Protein AF-A0A0G9GZD1-F1 (afdb_monomer_lite)

pLDDT: mean 88.04, std 14.33, range [38.5, 98.38]

Foldseek 3Di:
DDDDPVNQQVLQKDFDADDDDPDPVRVVVLQVLQVPQPQWPDWDQDPRHIMTGGPDQAGDPRSLVSVLVSCVVVVHQQCRNLRRHDPVCVCVQCPLLDPCNCRNCVPPPPDDRDDVPPNDD

Secondary structure (DSSP, 8-state):
----HHHHHHHTEEEEPPPPPSSHHHHHHHHHHHHHSTTEEEEEEETTEEEEEESSSSB-HHHHHHHHHHHHHHT--SGGGGGGB-GGGHHHHT-TTSTTHHHHHTTSTTPPPPPTTSS--

Organism: NCBI:txid1440763

Structure (mmCIF, N/CA/C/O backbone):
data_AF-A0A0G9GZD1-F1
#
_entry.id   AF-A0A0G9GZD1-F1
#
loop_
_atom_site.group_PDB
_atom_site.id
_atom_site.type_symbol
_atom_site.label_atom_id
_atom_site.label_alt_id
_atom_site.label_comp_id
_atom_site.label_asym_id
_atom_site.label_entity_id
_atom_site.label_seq_id
_atom_site.pdbx_PDB_ins_code
_atom_site.Cartn_x
_atom_site.Cartn_y
_atom_site.Cartn_z
_atom_site.occupancy
_atom_site.B_iso_or_equiv
_atom_site.auth_seq_id
_atom_site.auth_comp_id
_atom_site.auth_asym_id
_atom_site.auth_atom_id
_atom_site.pdbx_PDB_model_num
ATOM 1 N N . MET A 1 1 ? 27.444 -1.236 16.951 1.00 40.44 1 MET A N 1
ATOM 2 C CA . MET A 1 1 ? 26.424 -0.248 16.556 1.00 40.44 1 MET A CA 1
ATOM 3 C C . MET A 1 1 ? 25.088 -0.958 16.687 1.00 40.44 1 MET A C 1
ATOM 5 O O . MET A 1 1 ? 24.736 -1.732 15.811 1.00 40.44 1 MET A O 1
ATOM 9 N N . THR A 1 2 ? 24.442 -0.867 17.843 1.00 45.66 2 THR A N 1
ATOM 10 C CA . THR A 1 2 ? 23.118 -1.464 18.053 1.00 45.66 2 THR A CA 1
ATOM 11 C C . THR A 1 2 ? 22.121 -0.425 17.570 1.00 45.66 2 THR A C 1
ATOM 13 O O . THR A 1 2 ? 21.912 0.569 18.260 1.00 45.66 2 THR A O 1
ATOM 16 N N . SER A 1 3 ? 21.600 -0.582 16.354 1.00 52.91 3 SER A N 1
ATOM 17 C CA . SER A 1 3 ? 20.441 0.205 15.927 1.00 52.91 3 SER A CA 1
ATOM 18 C C . SER A 1 3 ? 19.298 -0.079 16.905 1.00 52.91 3 SER A C 1
ATOM 20 O O . SER A 1 3 ? 19.080 -1.242 17.262 1.00 52.91 3 SER A O 1
ATOM 22 N N . ASN A 1 4 ? 18.631 0.967 17.399 1.00 64.06 4 ASN A N 1
ATOM 23 C CA . ASN A 1 4 ? 17.485 0.813 18.291 1.00 64.06 4 ASN A CA 1
ATOM 24 C C . ASN A 1 4 ? 16.386 0.028 17.569 1.00 64.06 4 ASN A C 1
ATOM 26 O O . ASN A 1 4 ? 16.154 0.225 16.381 1.00 64.06 4 ASN A O 1
ATOM 30 N N . ILE A 1 5 ? 15.691 -0.849 18.294 1.00 61.16 5 ILE A N 1
ATOM 31 C CA . ILE A 1 5 ? 14.584 -1.650 17.745 1.00 61.16 5 ILE A CA 1
ATOM 32 C C . ILE A 1 5 ? 13.487 -0.735 17.168 1.00 61.16 5 ILE A C 1
ATOM 34 O O . ILE A 1 5 ? 12.931 -1.043 16.120 1.00 61.16 5 ILE A O 1
ATOM 38 N N . GLU A 1 6 ? 13.253 0.424 17.791 1.00 59.66 6 GLU A N 1
ATOM 39 C CA . GLU A 1 6 ? 12.313 1.444 17.303 1.00 59.66 6 GLU A CA 1
ATOM 40 C C . GLU A 1 6 ? 12.723 2.031 15.939 1.00 59.66 6 GLU A C 1
ATOM 42 O O . GLU A 1 6 ? 11.865 2.204 15.076 1.00 59.66 6 GLU A O 1
ATOM 47 N N . ASP A 1 7 ? 14.022 2.250 15.696 1.00 57.81 7 ASP A N 1
ATOM 48 C CA . ASP A 1 7 ? 14.520 2.770 14.411 1.00 57.81 7 ASP A CA 1
ATOM 49 C C . ASP A 1 7 ? 14.347 1.736 13.281 1.00 57.81 7 ASP A C 1
ATOM 51 O O . ASP A 1 7 ? 14.018 2.087 12.148 1.00 57.81 7 ASP A O 1
ATOM 55 N N . VAL A 1 8 ? 14.521 0.444 13.589 1.00 59.56 8 VAL A N 1
ATOM 56 C CA . VAL A 1 8 ? 14.335 -0.659 12.625 1.00 59.56 8 VAL A CA 1
ATOM 57 C C . VAL A 1 8 ? 12.853 -0.852 12.283 1.00 59.56 8 VAL A C 1
ATOM 59 O O . VAL A 1 8 ? 12.501 -1.134 11.137 1.00 59.56 8 VAL A O 1
ATOM 62 N N . GLU A 1 9 ? 11.960 -0.671 13.259 1.00 61.09 9 GLU A N 1
ATOM 63 C CA . GLU A 1 9 ? 10.517 -0.725 13.023 1.00 61.09 9 GLU A CA 1
ATOM 64 C C . GLU A 1 9 ? 9.985 0.464 12.203 1.00 61.09 9 GLU A C 1
ATOM 66 O O . GLU A 1 9 ? 8.953 0.335 11.535 1.00 61.09 9 GLU A O 1
ATOM 71 N N . GLU A 1 10 ? 10.638 1.629 12.243 1.00 68.62 10 GLU A N 1
ATOM 72 C CA . GLU A 1 10 ? 10.296 2.742 11.348 1.00 68.62 10 GLU A CA 1
ATOM 73 C C . GLU A 1 10 ? 10.728 2.472 9.899 1.00 68.62 10 GLU A C 1
ATOM 75 O O . GLU A 1 10 ? 10.018 2.852 8.962 1.00 68.62 10 GLU A O 1
ATOM 80 N N . GLU A 1 11 ? 11.854 1.784 9.697 1.00 78.50 11 GLU A N 1
ATOM 81 C CA . GLU A 1 11 ? 12.414 1.514 8.368 1.00 78.50 11 GLU A CA 1
ATOM 82 C C . GLU A 1 11 ? 11.528 0.568 7.540 1.00 78.50 11 GLU A C 1
ATOM 84 O O . GLU A 1 11 ? 11.307 0.794 6.345 1.00 78.50 11 GLU A O 1
ATOM 89 N N . HIS A 1 12 ? 10.929 -0.435 8.187 1.00 91.00 12 HIS A N 1
ATOM 90 C CA . HIS A 1 12 ? 10.025 -1.407 7.559 1.00 91.00 12 HIS A CA 1
ATOM 91 C C . HIS A 1 12 ? 8.551 -1.002 7.649 1.00 91.00 12 HIS A C 1
ATOM 93 O O . HIS A 1 12 ? 7.667 -1.856 7.667 1.00 91.00 12 HIS A O 1
ATOM 99 N N . ALA A 1 13 ? 8.262 0.296 7.722 1.00 94.06 13 ALA A N 1
ATOM 100 C CA . ALA A 1 13 ? 6.896 0.783 7.774 1.00 94.06 13 ALA A CA 1
ATOM 101 C C . ALA A 1 13 ? 6.625 1.886 6.752 1.00 94.06 13 ALA A C 1
ATOM 103 O O . ALA A 1 13 ? 7.500 2.659 6.331 1.00 94.06 13 ALA A O 1
ATOM 104 N N . PHE A 1 14 ? 5.360 1.976 6.360 1.00 94.94 14 PHE A N 1
ATOM 105 C CA . PHE A 1 14 ? 4.842 3.120 5.628 1.00 94.94 14 PHE A CA 1
ATOM 106 C C . PHE A 1 14 ? 3.534 3.607 6.223 1.00 94.94 14 PHE A C 1
ATOM 108 O O . PHE A 1 14 ? 2.854 2.909 6.975 1.00 94.94 14 PHE A O 1
ATOM 115 N N . TYR A 1 15 ? 3.217 4.848 5.874 1.00 95.12 15 TYR A N 1
ATOM 116 C CA . TYR A 1 15 ? 2.048 5.548 6.362 1.00 95.12 15 TYR A CA 1
ATOM 117 C C . TYR A 1 15 ? 1.212 6.018 5.186 1.00 95.12 15 TYR A C 1
ATOM 119 O O . TYR A 1 15 ? 1.747 6.531 4.201 1.00 95.12 15 TYR A O 1
ATOM 127 N N . PHE A 1 16 ? -0.102 5.913 5.322 1.00 95.62 16 PHE A N 1
ATOM 128 C CA . PHE A 1 16 ? -1.031 6.553 4.406 1.00 95.62 16 PHE A CA 1
ATOM 129 C C . PHE A 1 16 ? -2.190 7.175 5.170 1.00 95.62 16 PHE A C 1
ATOM 131 O O . PHE A 1 16 ? -2.609 6.709 6.230 1.00 95.62 16 PHE A O 1
ATOM 138 N N . LYS A 1 17 ? -2.718 8.267 4.623 1.00 95.50 17 LYS A N 1
ATOM 139 C CA . LYS A 1 17 ? -3.923 8.885 5.159 1.00 95.50 17 LYS A CA 1
ATOM 140 C C . LYS A 1 17 ? -5.111 7.994 4.825 1.00 95.50 17 LYS A C 1
ATOM 142 O O . LYS A 1 17 ? -5.352 7.749 3.647 1.00 95.50 17 LYS A O 1
ATOM 147 N N . GLU A 1 18 ? -5.842 7.563 5.844 1.00 92.44 18 GLU A N 1
ATOM 148 C CA . GLU A 1 18 ? -7.071 6.792 5.678 1.00 92.44 18 GLU A CA 1
ATOM 149 C C . GLU A 1 18 ? -8.082 7.544 4.801 1.00 92.44 18 GLU A C 1
ATOM 151 O O . GLU A 1 18 ? -8.253 8.766 4.918 1.00 92.44 18 GLU A O 1
ATOM 156 N N . LYS A 1 19 ? -8.733 6.815 3.894 1.00 92.25 19 LYS A N 1
ATOM 157 C CA . LYS A 1 19 ? -9.842 7.333 3.095 1.00 92.25 19 LYS A CA 1
ATOM 158 C C . LYS A 1 19 ? -11.180 7.045 3.757 1.00 92.25 19 LYS A C 1
ATOM 160 O O . LYS A 1 19 ? -11.320 6.144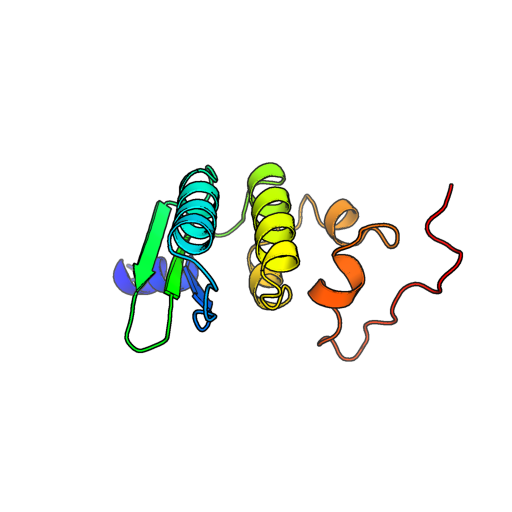 4.568 1.00 92.25 19 LYS A O 1
ATOM 165 N N . MET A 1 20 ? -12.185 7.817 3.357 1.00 92.06 20 MET A N 1
ATOM 166 C CA . MET A 1 20 ? -13.564 7.541 3.733 1.00 92.06 20 MET A CA 1
ATOM 167 C C . MET A 1 20 ? -14.055 6.281 3.014 1.00 92.06 20 MET A C 1
ATOM 169 O O . MET A 1 20 ? -14.037 6.233 1.784 1.00 92.06 20 MET A O 1
ATOM 173 N N . TYR A 1 21 ? -14.532 5.311 3.787 1.00 94.19 21 TYR A N 1
ATOM 174 C CA . TYR A 1 21 ? -15.285 4.165 3.289 1.00 94.19 21 TYR A CA 1
ATOM 175 C C . TYR A 1 21 ? -16.775 4.502 3.267 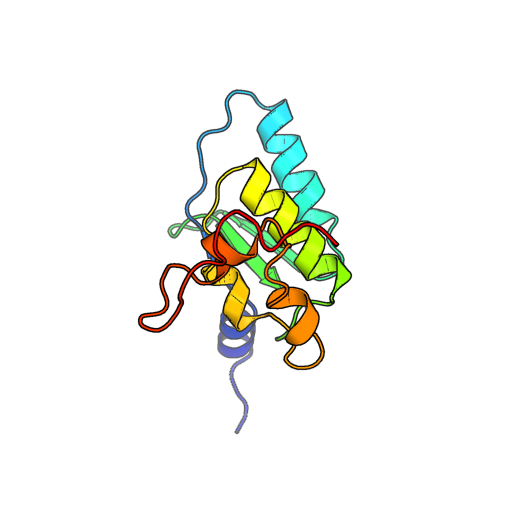1.00 94.19 21 TYR A C 1
ATOM 177 O O . TYR A 1 21 ? -17.287 5.197 4.147 1.00 94.19 21 TYR A O 1
ATOM 185 N N . PHE A 1 22 ? -17.490 4.015 2.255 1.00 92.81 22 PHE A N 1
ATOM 186 C CA . PHE A 1 22 ? -18.922 4.307 2.093 1.00 92.81 22 PHE A CA 1
ATOM 187 C C . PHE A 1 22 ? -19.827 3.305 2.823 1.00 92.81 22 PHE A C 1
ATOM 189 O O . PHE A 1 22 ? -21.041 3.494 2.884 1.00 92.81 22 PHE A O 1
ATOM 196 N N . SER A 1 23 ? -19.252 2.234 3.378 1.00 97.12 23 SER A N 1
ATOM 197 C CA . SER A 1 23 ? -19.944 1.280 4.242 1.00 97.12 23 SER A CA 1
ATOM 198 C C . SER A 1 23 ? -18.954 0.567 5.163 1.00 97.12 23 SER A C 1
ATOM 200 O O . SER A 1 23 ? -17.788 0.406 4.811 1.00 97.12 23 SER A O 1
ATOM 202 N N . TYR A 1 24 ? -19.443 0.064 6.297 1.00 96.81 24 TYR A N 1
ATOM 203 C CA . TYR A 1 24 ? -18.646 -0.764 7.208 1.00 96.81 24 TYR A CA 1
ATOM 204 C C . TYR A 1 24 ? -18.080 -2.020 6.527 1.00 96.81 24 TYR A C 1
ATOM 206 O O . TYR A 1 24 ? -16.970 -2.444 6.821 1.00 96.81 24 TYR A O 1
ATOM 214 N N . LEU A 1 25 ? -18.833 -2.621 5.600 1.00 97.56 25 LEU A N 1
ATOM 215 C CA . LEU A 1 25 ? -18.390 -3.828 4.903 1.00 97.56 25 LEU A CA 1
ATOM 216 C C . LEU A 1 25 ? -17.208 -3.544 3.962 1.00 97.56 25 LEU A C 1
ATOM 218 O O . LEU A 1 25 ? -16.307 -4.368 3.846 1.00 97.56 25 LEU A O 1
ATOM 222 N N . ASP A 1 26 ? -17.204 -2.377 3.319 1.00 97.00 26 ASP A N 1
ATOM 223 C CA . ASP A 1 26 ? -16.107 -1.918 2.459 1.00 97.00 26 ASP A CA 1
ATOM 224 C C . ASP A 1 26 ? -14.824 -1.686 3.272 1.00 97.00 26 ASP A C 1
ATOM 226 O O . ASP A 1 26 ? -13.768 -2.222 2.941 1.00 97.00 26 ASP A O 1
ATOM 230 N N . GLU A 1 27 ? -14.943 -0.989 4.405 1.00 96.44 27 GLU A N 1
ATOM 231 C CA . GLU A 1 27 ? -13.854 -0.813 5.373 1.00 96.44 27 GLU A CA 1
ATOM 232 C C . GLU A 1 27 ? -13.324 -2.160 5.887 1.00 96.44 27 GLU A C 1
ATOM 234 O O . GLU A 1 27 ? -12.121 -2.417 5.868 1.00 96.44 27 GLU A O 1
ATOM 239 N N . HIS A 1 28 ? -14.224 -3.059 6.294 1.00 97.12 28 HIS A N 1
ATOM 240 C CA . HIS A 1 28 ? -13.854 -4.383 6.782 1.00 97.12 28 HIS A CA 1
ATOM 241 C C . HIS A 1 28 ? -13.077 -5.183 5.730 1.00 97.12 28 HIS A C 1
ATOM 243 O O . HIS A 1 28 ? -12.058 -5.789 6.052 1.00 97.12 28 HIS A O 1
ATOM 249 N N . HIS A 1 29 ? -13.515 -5.167 4.468 1.00 97.69 29 HIS A N 1
ATOM 250 C CA . HIS A 1 29 ? -12.808 -5.859 3.392 1.00 97.69 29 HIS A CA 1
ATOM 251 C C . HIS A 1 29 ? -11.453 -5.236 3.063 1.00 97.69 29 HIS A C 1
ATOM 253 O O . HIS A 1 29 ? -10.535 -5.976 2.709 1.00 97.69 29 HIS A O 1
ATOM 259 N N . PHE A 1 30 ? -11.307 -3.914 3.178 1.00 97.50 30 PHE A N 1
ATOM 260 C CA . PHE A 1 30 ? -10.007 -3.265 3.038 1.00 97.50 30 PHE A CA 1
ATOM 261 C C . PHE A 1 30 ? -9.008 -3.813 4.061 1.00 97.50 30 PHE A C 1
ATOM 263 O O . PHE A 1 30 ? -7.950 -4.312 3.676 1.00 97.50 30 PHE A O 1
ATOM 270 N N . TYR A 1 31 ? -9.362 -3.763 5.347 1.00 97.00 31 TYR A N 1
ATOM 271 C CA . TYR A 1 31 ? -8.465 -4.197 6.417 1.00 97.00 31 TYR A CA 1
ATOM 272 C C . TYR A 1 31 ? -8.234 -5.709 6.400 1.00 97.00 31 TYR A C 1
ATOM 274 O O . TYR A 1 31 ? -7.092 -6.140 6.509 1.00 97.00 31 TYR A O 1
ATOM 282 N N . ALA A 1 32 ? -9.273 -6.513 6.156 1.00 97.88 32 ALA A N 1
ATOM 283 C CA . ALA A 1 32 ? -9.132 -7.964 6.064 1.00 97.88 32 ALA A CA 1
ATOM 284 C C . ALA A 1 32 ? -8.191 -8.390 4.926 1.00 97.88 32 ALA A C 1
ATOM 286 O O . ALA A 1 32 ? -7.386 -9.301 5.105 1.00 97.88 32 ALA A O 1
ATOM 287 N N . TRP A 1 33 ? -8.259 -7.730 3.762 1.00 98.12 33 TRP A N 1
ATOM 288 C CA . TRP A 1 33 ? -7.316 -8.002 2.679 1.00 98.12 33 TRP A CA 1
ATOM 289 C C . TRP A 1 33 ? -5.908 -7.536 3.063 1.00 98.12 33 TRP A C 1
ATOM 291 O O . TRP A 1 33 ? -4.975 -8.328 2.967 1.00 98.12 33 TRP A O 1
ATOM 301 N N . LEU A 1 34 ? -5.753 -6.311 3.576 1.00 98.19 34 LEU A N 1
ATOM 302 C CA . LEU A 1 34 ? -4.455 -5.775 3.997 1.00 98.19 34 LEU A CA 1
ATOM 303 C C . LEU A 1 34 ? -3.738 -6.694 4.998 1.00 98.19 34 LEU A C 1
ATOM 305 O O . LEU A 1 34 ? -2.556 -6.977 4.833 1.00 98.19 34 LEU A O 1
ATOM 309 N N . GLU A 1 35 ? -4.456 -7.178 6.009 1.00 97.25 35 GLU A N 1
ATOM 310 C CA . GLU A 1 35 ? -3.922 -8.045 7.065 1.00 97.25 35 GLU A CA 1
ATOM 311 C C . GLU A 1 35 ? -3.696 -9.494 6.613 1.00 97.25 35 GLU A C 1
ATOM 313 O O . GLU A 1 35 ? -2.952 -10.225 7.264 1.00 97.25 35 GLU A O 1
ATOM 318 N N . SER A 1 36 ? -4.304 -9.923 5.502 1.00 97.88 36 SER A N 1
ATOM 319 C CA . SER A 1 36 ? -4.079 -11.259 4.932 1.00 97.88 36 SER A CA 1
ATOM 320 C C . SER A 1 36 ? -2.801 -11.379 4.098 1.00 97.88 36 SER A C 1
ATOM 322 O O . SER A 1 36 ? -2.419 -12.489 3.735 1.00 97.88 36 SER A O 1
ATOM 324 N N . ILE A 1 37 ? -2.152 -10.259 3.764 1.00 98.38 37 ILE A N 1
ATOM 325 C CA . ILE A 1 37 ? -0.937 -10.250 2.946 1.00 98.38 37 ILE A CA 1
ATOM 326 C C . ILE A 1 37 ? 0.239 -10.734 3.801 1.00 98.38 37 ILE A C 1
ATOM 328 O O . ILE A 1 37 ? 0.558 -10.116 4.811 1.00 98.38 37 ILE A O 1
ATOM 332 N N . ASP A 1 38 ? 0.933 -11.792 3.370 1.00 96.00 38 ASP A N 1
ATOM 333 C CA . ASP A 1 38 ? 1.998 -12.454 4.150 1.00 96.00 38 ASP A CA 1
ATOM 334 C C . ASP A 1 38 ? 3.123 -11.512 4.619 1.00 96.00 38 ASP A C 1
ATOM 336 O O . ASP A 1 38 ? 3.718 -11.706 5.690 1.00 96.00 38 ASP A O 1
ATOM 340 N N . ASP A 1 39 ? 3.427 -10.487 3.822 1.00 97.50 39 ASP A N 1
ATOM 341 C CA . ASP A 1 39 ? 4.455 -9.490 4.125 1.00 97.50 39 ASP A CA 1
ATOM 342 C C . ASP A 1 39 ? 3.990 -8.415 5.117 1.00 97.50 39 ASP A C 1
ATOM 344 O O . ASP A 1 39 ? 4.826 -7.691 5.659 1.00 97.50 39 ASP A O 1
ATOM 348 N N . VAL A 1 40 ? 2.688 -8.305 5.382 1.00 97.62 40 VAL A N 1
ATOM 349 C CA . VAL A 1 40 ? 2.123 -7.367 6.354 1.00 97.62 40 VAL A CA 1
ATOM 350 C C . VAL A 1 40 ? 2.118 -8.023 7.732 1.00 97.62 40 VAL A C 1
ATOM 352 O O . VAL A 1 40 ? 1.554 -9.091 7.949 1.00 97.62 40 VAL A O 1
ATOM 355 N N . VAL A 1 41 ? 2.768 -7.372 8.693 1.00 96.62 41 VAL A N 1
ATOM 356 C CA . VAL A 1 41 ? 2.779 -7.809 10.097 1.00 96.62 41 VAL A CA 1
ATOM 357 C C . VAL A 1 41 ? 1.587 -7.228 10.843 1.00 96.62 41 VAL A C 1
ATOM 359 O O . VAL A 1 41 ? 0.988 -7.905 11.677 1.00 96.62 41 VAL A O 1
ATOM 362 N N . LYS A 1 42 ? 1.278 -5.955 10.583 1.00 94.75 42 LYS A N 1
ATOM 363 C CA . LYS A 1 42 ? 0.228 -5.217 11.284 1.00 94.75 42 LYS A CA 1
ATOM 364 C C . LYS A 1 42 ? -0.179 -3.972 10.502 1.00 94.75 42 LYS A C 1
ATOM 366 O O . LYS A 1 42 ? 0.678 -3.309 9.915 1.00 94.75 42 LYS A O 1
ATOM 371 N N . ALA A 1 43 ? -1.460 -3.625 10.575 1.00 96.12 43 ALA A N 1
ATOM 372 C CA . ALA A 1 43 ? -1.986 -2.318 10.208 1.00 96.12 43 ALA A CA 1
ATOM 373 C C . ALA A 1 43 ? -2.602 -1.657 11.450 1.00 96.12 43 ALA A C 1
ATOM 375 O O . ALA A 1 43 ? -3.353 -2.292 12.187 1.00 96.12 43 ALA A O 1
ATOM 376 N N . GLU A 1 44 ? -2.268 -0.398 11.726 1.00 94.75 44 GLU A N 1
ATOM 377 C CA . GLU A 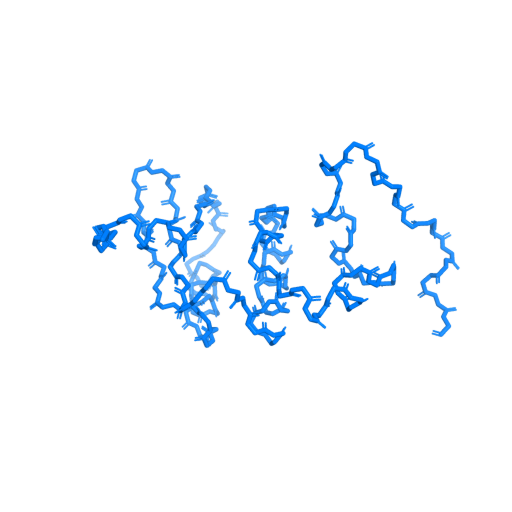1 44 ? -2.807 0.307 12.892 1.00 94.75 44 GLU A CA 1
ATOM 378 C C . GLU A 1 44 ? -3.036 1.797 12.652 1.00 94.75 44 GLU A C 1
ATOM 380 O O . GLU A 1 44 ? -2.261 2.474 11.975 1.00 94.75 44 GLU A O 1
ATOM 385 N N . GLY A 1 45 ? -4.113 2.318 13.243 1.00 94.12 45 GLY A N 1
ATOM 386 C CA . GLY A 1 45 ? -4.412 3.743 13.243 1.00 94.12 45 GLY A CA 1
ATOM 387 C C . GLY A 1 45 ? -3.446 4.523 14.133 1.00 94.12 45 GLY A C 1
ATOM 388 O O . GLY A 1 45 ? -3.195 4.167 15.281 1.00 94.12 45 GLY A O 1
ATOM 389 N N . THR A 1 46 ? -2.928 5.627 13.609 1.00 93.56 46 THR A N 1
ATOM 390 C CA . THR A 1 46 ? -2.019 6.548 14.298 1.00 93.56 46 THR A CA 1
ATOM 391 C C . THR A 1 46 ? -2.473 7.994 14.079 1.00 93.56 46 THR A C 1
ATOM 393 O O . THR A 1 46 ? -3.229 8.272 13.143 1.00 93.56 46 THR A O 1
ATOM 396 N N . PRO A 1 47 ? -1.952 8.971 14.843 1.00 91.62 47 PRO A N 1
ATOM 397 C CA . PRO A 1 47 ? -2.199 10.387 14.560 1.00 91.62 47 PRO A CA 1
ATOM 398 C C . PRO A 1 47 ? -1.765 10.843 13.151 1.00 91.62 47 PRO A C 1
ATOM 400 O O . PRO A 1 47 ? -2.200 11.897 12.693 1.00 91.62 47 PRO A O 1
ATOM 403 N N . ARG A 1 48 ? -0.906 10.075 12.459 1.00 88.06 48 ARG A N 1
ATOM 404 C CA . ARG A 1 48 ? -0.420 10.356 11.095 1.00 88.06 48 ARG A CA 1
ATOM 405 C C . ARG A 1 48 ? -1.235 9.652 9.997 1.00 88.06 48 ARG A C 1
ATOM 407 O O . ARG A 1 48 ? -0.913 9.809 8.822 1.00 88.06 48 ARG A O 1
ATOM 414 N N . GLY A 1 49 ? -2.277 8.901 10.357 1.00 93.50 49 GLY A N 1
ATOM 415 C CA . GLY A 1 49 ? -3.016 8.006 9.461 1.00 93.50 49 GLY A CA 1
ATOM 416 C C . GLY A 1 49 ? -2.764 6.540 9.808 1.00 93.50 49 GLY A C 1
ATOM 417 O O . GLY A 1 49 ? -2.456 6.222 10.954 1.00 93.50 49 GLY A O 1
ATOM 418 N N . ILE A 1 50 ? -2.868 5.645 8.833 1.00 96.06 50 ILE A N 1
ATOM 419 C CA . ILE A 1 50 ? -2.627 4.214 9.036 1.00 96.06 50 ILE A CA 1
ATOM 420 C C . ILE A 1 50 ? -1.140 3.923 8.875 1.00 96.06 50 ILE A C 1
ATOM 422 O O . ILE A 1 50 ? -0.549 4.297 7.862 1.00 96.06 50 ILE A O 1
ATOM 426 N N . ARG A 1 51 ? -0.548 3.257 9.868 1.00 96.12 51 ARG A N 1
ATOM 427 C CA . ARG A 1 51 ? 0.788 2.662 9.797 1.00 96.12 51 ARG A CA 1
ATOM 428 C C . ARG A 1 51 ? 0.650 1.206 9.379 1.00 96.12 51 ARG A C 1
ATOM 430 O O . ARG A 1 51 ? -0.094 0.462 10.012 1.00 96.12 51 ARG A O 1
ATOM 437 N N . VAL A 1 52 ? 1.398 0.805 8.360 1.00 97.19 52 VAL A N 1
ATOM 438 C CA . VAL A 1 52 ? 1.553 -0.600 7.974 1.00 97.19 52 VAL A CA 1
ATOM 439 C C . VAL A 1 52 ? 2.987 -1.008 8.237 1.00 97.19 52 VAL A C 1
ATOM 441 O O . VAL A 1 52 ? 3.910 -0.408 7.685 1.00 97.19 52 VAL A O 1
ATOM 444 N N . THR A 1 53 ? 3.155 -2.018 9.083 1.00 96.06 53 THR A N 1
ATOM 445 C CA . THR A 1 53 ? 4.451 -2.620 9.394 1.00 96.06 53 THR A CA 1
ATOM 446 C C . THR A 1 53 ? 4.647 -3.847 8.519 1.00 96.06 53 THR A C 1
ATOM 448 O O . THR A 1 53 ? 3.795 -4.738 8.486 1.00 96.06 53 THR A O 1
ATOM 451 N N . LEU A 1 54 ? 5.777 -3.895 7.823 1.00 96.81 54 LEU A N 1
ATOM 452 C CA . LEU A 1 54 ? 6.175 -4.985 6.948 1.00 96.81 54 LEU A CA 1
ATOM 453 C C . LEU A 1 54 ? 7.118 -5.951 7.663 1.00 96.81 54 LEU A C 1
ATOM 455 O O . LEU A 1 54 ? 7.851 -5.587 8.583 1.00 96.81 54 LEU A O 1
ATOM 459 N N . ARG A 1 55 ? 7.112 -7.203 7.210 1.00 94.69 55 ARG A N 1
ATOM 460 C CA . ARG A 1 55 ? 7.937 -8.284 7.761 1.00 94.69 55 ARG A CA 1
ATOM 461 C C . ARG A 1 55 ? 9.430 -8.068 7.517 1.00 94.69 55 ARG A C 1
ATOM 463 O O . ARG A 1 55 ? 10.250 -8.533 8.304 1.00 94.69 55 ARG A O 1
ATOM 470 N N . GLY A 1 56 ? 9.785 -7.374 6.441 1.00 93.25 56 GLY A N 1
ATOM 471 C CA . GLY A 1 56 ? 11.163 -7.060 6.093 1.00 93.25 56 GLY A CA 1
ATOM 472 C C . GLY A 1 56 ? 11.269 -5.822 5.213 1.00 93.25 56 GLY A C 1
ATOM 473 O O . GLY A 1 56 ? 10.266 -5.203 4.861 1.00 93.25 56 GLY A O 1
ATOM 474 N N . ALA A 1 57 ? 12.505 -5.485 4.847 1.00 92.31 57 ALA A N 1
ATOM 475 C CA . ALA A 1 57 ? 12.815 -4.313 4.030 1.00 92.31 57 ALA A CA 1
ATOM 476 C C . ALA A 1 57 ? 12.202 -4.369 2.623 1.00 92.31 57 ALA A C 1
ATOM 478 O O . ALA A 1 57 ? 11.873 -3.331 2.052 1.00 92.31 57 ALA A O 1
ATOM 479 N N . TYR A 1 58 ? 12.046 -5.575 2.073 1.00 95.62 58 TYR A N 1
ATOM 480 C CA . TYR A 1 58 ? 11.457 -5.792 0.760 1.00 95.62 58 TYR A CA 1
ATOM 481 C C . TYR A 1 58 ? 10.231 -6.688 0.863 1.00 95.62 58 TYR A C 1
ATOM 483 O O . TYR A 1 58 ? 10.230 -7.669 1.607 1.00 95.62 58 TYR A O 1
ATOM 491 N N . LEU A 1 59 ? 9.217 -6.351 0.077 1.00 96.25 59 LEU A N 1
ATOM 492 C CA . LEU A 1 59 ? 8.049 -7.183 -0.153 1.00 96.25 59 LEU A CA 1
ATOM 493 C C . LEU A 1 59 ? 8.443 -8.380 -1.021 1.00 96.25 59 LEU A C 1
ATOM 495 O O . LEU A 1 59 ? 9.236 -8.249 -1.960 1.00 96.25 59 LEU A O 1
ATOM 499 N N . SER A 1 60 ? 7.846 -9.536 -0.750 1.00 96.00 60 SER A N 1
ATOM 500 C CA . SER A 1 60 ? 7.805 -10.618 -1.724 1.00 96.00 60 SER A CA 1
ATOM 501 C C . SER A 1 60 ? 7.056 -10.156 -2.979 1.00 96.00 60 SER A C 1
ATOM 503 O O . SER A 1 60 ? 6.209 -9.260 -2.926 1.00 96.00 60 SER A O 1
ATOM 505 N N . ARG A 1 61 ? 7.307 -10.798 -4.126 1.00 95.75 61 ARG A N 1
ATOM 506 C CA . ARG A 1 61 ? 6.577 -10.481 -5.365 1.00 95.75 61 ARG A CA 1
ATOM 507 C C . ARG A 1 61 ? 5.056 -10.596 -5.190 1.00 95.75 61 ARG A C 1
ATOM 509 O O . ARG A 1 61 ? 4.322 -9.755 -5.700 1.00 95.75 61 ARG A O 1
ATOM 516 N N . GLY A 1 62 ? 4.594 -11.615 -4.461 1.00 96.75 62 GLY A N 1
ATOM 517 C CA . GLY A 1 62 ? 3.173 -11.824 -4.172 1.00 96.75 62 GLY A CA 1
ATOM 518 C C . GLY A 1 62 ? 2.589 -10.697 -3.322 1.00 96.75 62 GLY A C 1
ATOM 519 O O . GLY A 1 62 ? 1.636 -10.048 -3.745 1.00 96.75 62 GLY A O 1
ATOM 520 N N . GLY A 1 63 ? 3.217 -10.390 -2.184 1.00 97.31 63 GLY A N 1
ATOM 521 C CA . GLY A 1 63 ? 2.740 -9.322 -1.304 1.00 97.31 63 GLY A CA 1
ATOM 522 C C . GLY A 1 63 ? 2.813 -7.935 -1.942 1.00 97.31 63 GLY A C 1
ATOM 523 O O . GLY A 1 63 ? 1.917 -7.116 -1.743 1.00 97.31 63 GLY A O 1
ATOM 524 N N . ALA A 1 64 ? 3.820 -7.679 -2.781 1.00 97.31 64 ALA A N 1
ATOM 525 C CA . ALA A 1 64 ? 3.884 -6.456 -3.569 1.00 97.31 64 ALA A CA 1
ATOM 526 C C . ALA A 1 64 ? 2.728 -6.355 -4.569 1.00 97.31 64 ALA A C 1
ATOM 528 O O . ALA A 1 64 ? 2.099 -5.303 -4.660 1.00 97.31 64 ALA A O 1
ATOM 529 N N . HIS A 1 65 ? 2.418 -7.434 -5.291 1.00 97.06 65 HIS A N 1
ATOM 530 C CA . HIS A 1 65 ? 1.289 -7.459 -6.217 1.00 97.06 65 HIS A CA 1
ATOM 531 C C . HIS A 1 65 ? -0.046 -7.214 -5.498 1.00 97.06 65 HIS A C 1
ATOM 533 O O . HIS A 1 65 ? -0.824 -6.366 -5.938 1.00 97.06 65 HIS A O 1
ATOM 539 N N . ASP A 1 66 ? -0.279 -7.874 -4.361 1.00 98.25 66 ASP A N 1
ATOM 540 C CA . ASP A 1 66 ? -1.512 -7.701 -3.587 1.00 98.25 66 ASP A CA 1
ATOM 541 C C . ASP A 1 66 ? -1.639 -6.288 -3.007 1.00 98.25 66 ASP A C 1
ATOM 543 O O . ASP A 1 66 ? -2.713 -5.687 -3.087 1.00 98.25 66 ASP A O 1
ATOM 547 N N . LEU A 1 67 ? -0.547 -5.699 -2.505 1.00 98.06 67 LEU A N 1
ATOM 548 C CA . LEU A 1 67 ? -0.547 -4.303 -2.058 1.00 98.06 67 LEU A CA 1
ATOM 549 C C . LEU A 1 67 ? -0.814 -3.337 -3.217 1.00 98.06 67 LEU A C 1
ATOM 551 O O . LEU A 1 67 ? -1.618 -2.419 -3.063 1.00 98.06 67 LEU A O 1
ATOM 555 N N . LEU A 1 68 ? -0.205 -3.543 -4.389 1.00 97.81 68 LEU A N 1
ATOM 556 C CA . LEU A 1 68 ? -0.471 -2.720 -5.574 1.00 97.81 68 LEU A CA 1
ATOM 557 C C . LEU A 1 68 ? -1.943 -2.816 -5.998 1.00 97.81 68 LEU A C 1
ATOM 559 O O . LEU A 1 68 ? -2.560 -1.794 -6.305 1.00 97.81 68 LEU A O 1
ATOM 563 N N . ALA A 1 69 ? -2.522 -4.018 -6.006 1.00 98.12 69 ALA A N 1
ATOM 564 C CA . ALA A 1 69 ? -3.926 -4.249 -6.341 1.00 98.12 69 ALA A CA 1
ATOM 565 C C . ALA A 1 69 ? -4.874 -3.586 -5.332 1.00 98.12 69 ALA A C 1
ATOM 567 O O . ALA A 1 69 ? -5.780 -2.846 -5.728 1.00 98.12 69 ALA A O 1
ATOM 568 N N . LEU A 1 70 ? -4.633 -3.789 -4.034 1.00 98.12 70 LEU A N 1
ATOM 569 C CA . LEU A 1 70 ? -5.412 -3.190 -2.956 1.00 98.12 70 LEU A CA 1
ATOM 570 C C . LEU A 1 70 ? -5.352 -1.659 -3.023 1.00 98.12 70 LEU A C 1
ATOM 572 O O . LEU A 1 70 ? -6.386 -0.989 -3.046 1.00 98.12 70 LEU A O 1
ATOM 576 N N . PHE A 1 71 ? -4.152 -1.087 -3.122 1.00 97.56 71 PHE A N 1
ATOM 577 C CA . PHE A 1 71 ? -3.980 0.364 -3.152 1.00 97.56 71 PHE A CA 1
ATOM 578 C C . PHE A 1 71 ? -4.609 0.972 -4.402 1.00 97.56 71 PHE A C 1
ATOM 580 O O . PHE A 1 71 ? -5.256 2.012 -4.307 1.00 97.56 71 PHE A O 1
ATOM 587 N N . THR A 1 72 ? -4.523 0.297 -5.547 1.00 97.06 72 THR A N 1
ATOM 588 C CA . THR A 1 72 ? -5.199 0.734 -6.775 1.00 97.06 72 THR A CA 1
ATOM 589 C C . THR A 1 72 ? -6.716 0.723 -6.608 1.00 97.06 72 THR A C 1
ATOM 591 O O . THR A 1 72 ? -7.371 1.716 -6.922 1.00 97.06 72 THR A O 1
ATOM 594 N N . ARG A 1 73 ? -7.288 -0.356 -6.052 1.00 96.50 73 ARG A N 1
ATOM 595 C CA . ARG A 1 73 ? -8.740 -0.501 -5.852 1.00 96.50 73 ARG A CA 1
ATOM 596 C C . ARG A 1 73 ? -9.328 0.615 -4.989 1.00 96.50 73 ARG A C 1
ATOM 598 O O . ARG A 1 73 ? -10.381 1.148 -5.325 1.00 96.50 73 ARG A O 1
ATOM 605 N N . TYR A 1 74 ? -8.651 0.971 -3.900 1.00 96.12 74 TYR A N 1
ATOM 606 C CA . TYR A 1 74 ? -9.101 2.023 -2.980 1.00 96.12 74 TYR A CA 1
ATOM 607 C C . TYR A 1 74 ? -8.513 3.411 -3.332 1.00 96.12 74 TYR A C 1
ATOM 609 O O . TYR A 1 74 ? -8.793 4.426 -2.684 1.00 96.12 74 TYR A O 1
ATOM 617 N N . GLY A 1 75 ? -7.729 3.498 -4.410 1.00 94.81 75 GLY A N 1
ATOM 618 C CA . GLY A 1 75 ? -7.150 4.726 -4.956 1.00 94.81 75 GLY A CA 1
ATOM 619 C C . GLY A 1 75 ? -6.097 5.387 -4.062 1.00 94.81 75 GLY A C 1
ATOM 620 O O . GLY A 1 75 ? -6.024 6.619 -4.014 1.00 94.81 75 GLY A O 1
ATOM 621 N N . TYR A 1 76 ? -5.348 4.612 -3.287 1.00 96.06 76 TYR A N 1
ATOM 622 C CA . TYR A 1 76 ? -4.203 5.100 -2.526 1.00 96.06 76 TYR A CA 1
ATOM 623 C C . TYR A 1 76 ? -2.971 5.279 -3.438 1.00 96.06 76 TYR A C 1
ATOM 625 O O . TYR A 1 76 ? -2.829 4.550 -4.419 1.00 96.06 76 TYR A O 1
ATOM 633 N N . PRO A 1 77 ? -2.064 6.231 -3.144 1.00 93.69 77 PRO A N 1
ATOM 634 C CA . PRO A 1 77 ? -0.870 6.447 -3.964 1.00 93.69 77 PRO A CA 1
ATOM 635 C C . PRO A 1 77 ? 0.060 5.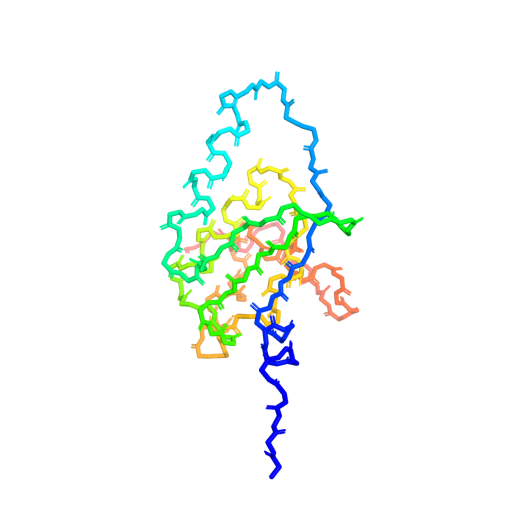226 -3.972 1.00 93.69 77 PRO A C 1
ATOM 637 O O . PRO A 1 77 ? 0.431 4.735 -2.910 1.00 93.69 77 PRO A O 1
ATOM 640 N N . LEU A 1 78 ? 0.502 4.781 -5.153 1.00 96.06 78 LEU A N 1
ATOM 641 C CA . LEU A 1 78 ? 1.395 3.617 -5.265 1.00 96.06 78 LEU A CA 1
ATOM 642 C C . LEU A 1 78 ? 2.871 3.963 -5.042 1.00 96.06 78 LEU A C 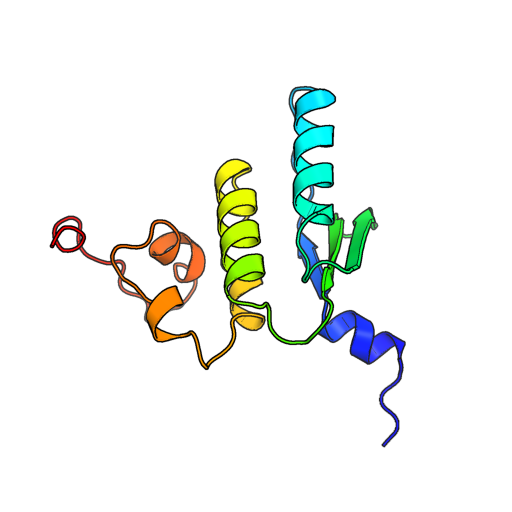1
ATOM 644 O O . LEU A 1 78 ? 3.627 3.125 -4.560 1.00 96.06 78 LEU A O 1
ATOM 648 N N . ALA A 1 79 ? 3.286 5.201 -5.332 1.00 94.19 79 ALA A N 1
ATOM 649 C CA . ALA A 1 79 ? 4.683 5.639 -5.243 1.00 94.19 79 ALA A CA 1
ATOM 650 C C . ALA A 1 79 ? 5.347 5.370 -3.875 1.00 94.19 79 ALA A C 1
ATOM 652 O O . ALA A 1 79 ? 6.549 5.119 -3.813 1.00 94.19 79 ALA A O 1
ATOM 653 N N . MET A 1 80 ? 4.576 5.357 -2.779 1.00 92.88 80 MET A N 1
ATOM 654 C CA . MET A 1 80 ? 5.100 5.048 -1.440 1.00 92.88 80 MET A CA 1
ATOM 655 C C . MET A 1 80 ? 5.596 3.602 -1.296 1.00 92.88 80 MET A C 1
ATOM 657 O O . MET A 1 80 ? 6.485 3.341 -0.486 1.00 92.88 80 MET A O 1
ATOM 661 N N . LEU A 1 81 ? 5.049 2.674 -2.087 1.00 95.56 81 LEU A N 1
ATOM 662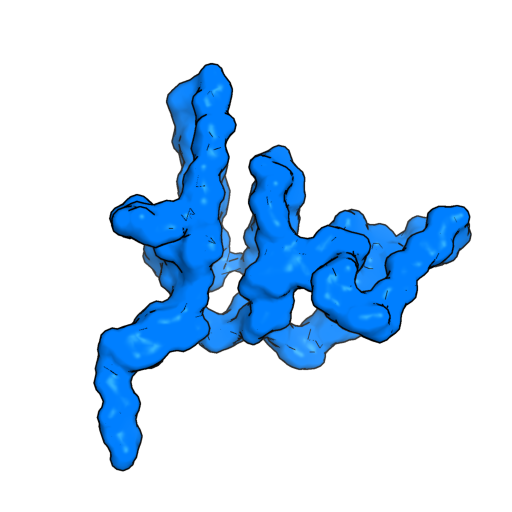 C CA . LEU A 1 81 ? 5.418 1.259 -2.061 1.00 95.56 81 LEU A CA 1
ATOM 663 C C . LEU A 1 81 ? 6.762 1.007 -2.755 1.00 95.56 81 LEU A C 1
ATOM 665 O O . LEU A 1 81 ? 7.429 0.018 -2.465 1.00 95.56 81 LEU A O 1
ATOM 669 N N . ARG A 1 82 ? 7.198 1.931 -3.625 1.00 93.50 82 ARG A N 1
ATOM 670 C CA . ARG A 1 82 ? 8.387 1.791 -4.477 1.00 93.50 82 ARG A CA 1
ATOM 671 C C . ARG A 1 82 ? 9.664 1.457 -3.701 1.00 93.50 82 ARG A C 1
ATOM 673 O O . ARG A 1 82 ? 10.484 0.696 -4.199 1.00 93.50 82 ARG A O 1
ATOM 680 N N . LYS A 1 83 ? 9.833 1.997 -2.488 1.00 93.19 83 LYS A N 1
ATOM 681 C CA . LYS A 1 83 ? 11.033 1.759 -1.663 1.00 93.19 83 LYS A CA 1
ATOM 682 C C . LYS A 1 83 ? 11.133 0.332 -1.106 1.00 93.19 83 LYS A C 1
ATOM 684 O O . LYS A 1 83 ? 12.215 -0.063 -0.695 1.00 93.19 83 LYS A O 1
ATOM 689 N N . PHE A 1 84 ? 10.033 -0.422 -1.106 1.00 95.56 84 PHE A N 1
ATOM 690 C CA . PHE A 1 84 ? 9.982 -1.799 -0.606 1.00 95.56 84 PHE A CA 1
ATOM 691 C C . PHE A 1 84 ? 9.986 -2.839 -1.727 1.00 95.56 84 PHE A C 1
ATOM 693 O O . PHE A 1 84 ? 9.843 -4.031 -1.466 1.00 95.56 84 PHE A O 1
ATOM 700 N N . LEU A 1 85 ? 10.107 -2.417 -2.984 1.00 94.38 85 LEU A N 1
ATOM 701 C CA . LEU A 1 85 ? 10.138 -3.345 -4.107 1.00 94.38 85 LEU A CA 1
ATOM 702 C C . LEU A 1 85 ? 11.525 -3.971 -4.204 1.00 94.38 85 LEU A C 1
ATOM 704 O O . LEU A 1 85 ? 12.535 -3.266 -4.234 1.00 94.38 85 LEU A O 1
ATOM 708 N N . ALA A 1 86 ? 11.572 -5.302 -4.234 1.00 90.56 86 ALA A N 1
ATOM 709 C CA . ALA A 1 86 ? 12.826 -6.029 -4.314 1.00 90.56 86 ALA A CA 1
ATOM 710 C C . ALA A 1 86 ? 13.548 -5.709 -5.639 1.00 90.56 86 ALA A C 1
ATOM 712 O O . ALA A 1 86 ? 12.962 -5.896 -6.708 1.00 90.56 86 ALA A O 1
ATOM 713 N N . PRO A 1 87 ? 14.841 -5.324 -5.618 1.00 86.75 87 PRO A N 1
ATOM 714 C CA . PRO A 1 87 ? 15.606 -5.084 -6.845 1.00 86.75 87 PRO A CA 1
ATOM 715 C C . PRO A 1 87 ? 15.673 -6.304 -7.775 1.00 86.75 87 PRO A C 1
ATOM 717 O O . PRO A 1 87 ? 15.787 -6.157 -8.987 1.00 86.75 87 PRO A O 1
ATOM 720 N N . ALA A 1 88 ? 15.578 -7.515 -7.216 1.00 84.31 88 ALA A N 1
ATOM 721 C CA . ALA A 1 88 ? 15.544 -8.762 -7.979 1.00 84.31 88 ALA A CA 1
ATOM 722 C C . ALA A 1 88 ? 14.303 -8.893 -8.888 1.00 84.31 88 ALA A C 1
ATOM 724 O O . ALA A 1 88 ? 14.336 -9.639 -9.864 1.00 84.31 88 ALA A O 1
ATOM 725 N N . ASP A 1 89 ? 13.232 -8.157 -8.587 1.00 88.81 89 ASP A N 1
ATOM 726 C CA . ASP A 1 89 ? 11.955 -8.174 -9.304 1.00 88.81 89 ASP A CA 1
ATOM 727 C C . ASP A 1 89 ? 11.735 -6.907 -10.149 1.00 88.81 89 ASP A C 1
ATOM 729 O O . ASP A 1 89 ? 10.654 -6.704 -10.701 1.00 88.81 89 ASP A O 1
ATOM 733 N N . ASP A 1 90 ? 12.756 -6.057 -10.283 1.00 86.25 90 ASP A N 1
ATOM 734 C CA . ASP A 1 90 ? 12.662 -4.743 -10.928 1.00 86.25 90 ASP A CA 1
ATOM 735 C C . ASP A 1 90 ? 12.069 -4.805 -12.345 1.00 86.25 90 ASP A C 1
ATOM 737 O O . ASP A 1 90 ? 11.197 -4.008 -12.681 1.00 86.25 90 ASP A O 1
ATOM 741 N N . ALA A 1 91 ? 12.454 -5.806 -13.143 1.00 88.88 91 ALA A N 1
ATOM 742 C CA . ALA A 1 91 ? 11.921 -5.996 -14.493 1.00 88.88 91 ALA A CA 1
ATOM 743 C C . ALA A 1 91 ? 10.399 -6.227 -14.517 1.00 88.88 91 ALA A C 1
ATOM 745 O O . ALA A 1 91 ? 9.733 -5.797 -15.451 1.00 88.88 91 ALA A O 1
ATOM 746 N N . TRP A 1 92 ? 9.845 -6.886 -13.494 1.00 91.94 92 TRP A N 1
ATOM 747 C CA . TRP A 1 92 ? 8.405 -7.116 -13.378 1.00 91.94 92 TRP A CA 1
ATOM 748 C C . TRP A 1 92 ? 7.678 -5.844 -12.934 1.00 91.94 92 TRP A C 1
ATOM 750 O O . TRP A 1 92 ? 6.655 -5.478 -13.505 1.00 91.94 92 TRP A O 1
ATOM 760 N N . PHE A 1 93 ? 8.232 -5.118 -11.959 1.00 90.31 93 PHE A N 1
ATOM 761 C CA . PHE A 1 93 ? 7.645 -3.853 -11.506 1.00 90.31 93 PHE A CA 1
ATOM 762 C C . PHE A 1 93 ? 7.702 -2.751 -12.566 1.00 90.31 93 PHE A C 1
ATOM 764 O O . PHE A 1 93 ? 6.830 -1.882 -12.576 1.00 90.31 93 PHE A O 1
ATOM 771 N N . ARG A 1 94 ? 8.697 -2.805 -13.458 1.00 89.38 94 ARG A N 1
ATOM 772 C CA . ARG A 1 94 ? 8.889 -1.879 -14.578 1.00 89.38 94 ARG A CA 1
ATOM 773 C C . ARG A 1 94 ? 8.248 -2.329 -15.891 1.00 89.38 94 ARG A C 1
ATOM 775 O O . ARG A 1 94 ? 8.507 -1.704 -16.916 1.00 89.38 94 ARG A O 1
ATOM 782 N N . ASP A 1 95 ? 7.420 -3.372 -15.874 1.00 90.81 95 ASP A N 1
ATOM 783 C CA . ASP A 1 95 ? 6.685 -3.796 -17.063 1.00 90.81 95 ASP A CA 1
ATOM 784 C C . ASP A 1 95 ? 5.778 -2.648 -17.567 1.00 90.81 95 ASP A C 1
ATOM 786 O O . ASP A 1 95 ? 4.861 -2.230 -16.849 1.00 90.81 95 ASP A O 1
ATOM 790 N N . PRO A 1 96 ? 6.003 -2.120 -18.786 1.00 88.94 96 PRO A N 1
ATOM 791 C CA . PRO A 1 96 ? 5.208 -1.024 -19.333 1.00 88.94 96 PRO A CA 1
ATOM 792 C C . PRO A 1 96 ? 3.747 -1.412 -19.604 1.00 88.94 96 PRO A C 1
ATOM 794 O O . PRO A 1 96 ? 2.905 -0.530 -19.769 1.00 88.94 96 PRO A O 1
ATOM 797 N N . ALA A 1 97 ? 3.422 -2.707 -19.663 1.00 90.25 97 ALA A N 1
ATOM 798 C CA . ALA A 1 97 ? 2.054 -3.189 -19.813 1.00 90.25 97 ALA A CA 1
ATOM 799 C C . ALA A 1 97 ? 1.296 -3.295 -18.483 1.00 90.25 97 ALA A C 1
ATOM 801 O O . ALA A 1 97 ? 0.075 -3.477 -18.479 1.00 90.25 97 ALA A O 1
ATOM 802 N N . ALA A 1 98 ? 1.986 -3.171 -17.350 1.00 92.88 98 ALA A N 1
ATOM 803 C CA . ALA A 1 98 ? 1.366 -3.343 -16.053 1.00 92.88 98 ALA A CA 1
ATOM 804 C C . ALA A 1 98 ? 0.503 -2.143 -15.645 1.00 92.88 98 ALA A C 1
ATOM 806 O O . ALA A 1 98 ? 0.901 -0.985 -15.763 1.00 92.88 98 ALA A O 1
ATOM 807 N N . TYR A 1 99 ? -0.666 -2.414 -15.056 1.00 94.31 99 TYR A N 1
ATOM 808 C CA . TYR A 1 99 ? -1.614 -1.365 -14.657 1.00 94.31 99 TYR A CA 1
ATOM 809 C C . TYR A 1 99 ? -1.042 -0.385 -13.617 1.00 94.31 99 TYR A C 1
ATOM 811 O O . TYR A 1 99 ? -1.502 0.751 -13.517 1.00 94.31 99 TYR A O 1
ATOM 819 N N . TRP A 1 100 ? -0.053 -0.813 -12.827 1.00 94.88 100 TRP A N 1
ATOM 820 C CA . TRP A 1 100 ? 0.539 0.003 -11.769 1.00 94.88 100 TRP A CA 1
ATOM 821 C C . TRP A 1 100 ? 1.614 0.968 -12.271 1.00 94.88 100 TRP A C 1
ATOM 823 O O . TRP A 1 100 ? 1.918 1.920 -11.555 1.00 94.88 100 TRP A O 1
ATOM 833 N N . ILE A 1 101 ? 2.191 0.758 -13.464 1.00 92.56 101 ILE A N 1
ATOM 834 C CA . ILE A 1 101 ? 3.438 1.419 -13.884 1.00 92.56 101 ILE A CA 1
ATOM 835 C C . ILE A 1 101 ? 3.347 2.948 -13.808 1.00 92.56 101 ILE A C 1
ATOM 837 O O . ILE A 1 101 ? 4.189 3.604 -13.196 1.00 92.56 101 ILE A O 1
ATOM 841 N N . SER A 1 102 ? 2.259 3.517 -14.333 1.00 90.62 102 SER A N 1
ATOM 842 C CA . SER A 1 102 ? 2.036 4.962 -14.332 1.00 90.62 102 SER A CA 1
ATOM 843 C C . SER A 1 102 ? 1.937 5.515 -12.914 1.00 90.62 102 SER A C 1
ATOM 845 O O . SER A 1 102 ? 2.617 6.473 -12.568 1.00 90.62 102 SER A O 1
ATOM 847 N N . GLU A 1 103 ? 1.121 4.906 -12.061 1.00 93.38 103 GLU A N 1
ATOM 848 C CA . GLU A 1 103 ? 0.893 5.399 -10.700 1.00 93.38 103 GLU A CA 1
ATOM 849 C C . GLU A 1 103 ? 2.095 5.179 -9.773 1.00 93.38 103 GLU A C 1
ATOM 851 O O . GLU A 1 103 ? 2.311 5.962 -8.844 1.00 93.38 103 GLU A O 1
ATOM 856 N N . LEU A 1 104 ? 2.881 4.134 -10.030 1.00 94.00 104 LEU A N 1
ATOM 857 C CA . LEU A 1 104 ? 4.050 3.768 -9.242 1.00 94.00 104 LEU A CA 1
ATOM 858 C C . LEU A 1 104 ? 5.262 4.666 -9.523 1.00 94.00 104 LEU A C 1
ATOM 860 O O . LEU A 1 104 ? 6.095 4.819 -8.630 1.00 94.00 104 LEU A O 1
ATOM 864 N N . TYR A 1 105 ? 5.367 5.263 -10.717 1.00 91.25 105 TYR A N 1
ATOM 865 C CA . TYR A 1 105 ? 6.547 6.034 -11.136 1.00 91.25 105 TYR A CA 1
ATOM 866 C C . TYR A 1 105 ? 6.269 7.483 -11.585 1.00 91.25 105 TYR A C 1
ATOM 868 O O . TYR A 1 105 ? 7.224 8.216 -11.830 1.00 91.25 105 TYR A O 1
ATOM 876 N N . LYS A 1 106 ? 5.009 7.946 -11.634 1.00 87.75 106 LYS A N 1
ATOM 877 C CA . LYS A 1 106 ? 4.629 9.309 -12.087 1.00 87.75 106 LYS A CA 1
ATOM 878 C C . LYS A 1 106 ? 5.295 10.485 -11.367 1.00 87.75 106 LYS A C 1
ATOM 880 O O . LYS A 1 106 ? 5.280 11.594 -11.888 1.00 87.75 106 LYS A O 1
ATOM 885 N N . ASP A 1 107 ? 5.785 10.286 -10.149 1.00 89.44 107 ASP A N 1
ATOM 886 C CA . ASP A 1 107 ? 6.439 11.314 -9.334 1.00 89.44 107 ASP A CA 1
ATOM 887 C C . ASP A 1 107 ? 7.955 11.395 -9.576 1.00 89.44 107 ASP A C 1
ATOM 889 O O . ASP A 1 107 ? 8.614 12.269 -9.014 1.00 89.44 107 ASP A O 1
ATOM 893 N N . LEU A 1 108 ? 8.519 10.507 -10.401 1.00 88.12 108 LEU A N 1
ATOM 894 C CA . LEU A 1 108 ? 9.922 10.579 -10.787 1.00 88.12 108 LEU A CA 1
ATOM 895 C C . LEU A 1 108 ? 10.118 11.577 -11.941 1.00 88.12 108 LEU A C 1
ATOM 897 O O . LEU A 1 108 ? 9.381 11.517 -12.924 1.00 88.12 108 LEU A O 1
ATOM 901 N N . PRO A 1 109 ? 11.136 12.456 -11.868 1.00 84.00 109 PRO A N 1
ATOM 902 C CA . PRO A 1 109 ? 11.348 13.517 -12.856 1.00 84.00 109 PRO A CA 1
ATOM 903 C C . PRO A 1 109 ? 11.643 12.990 -14.267 1.00 84.00 109 PRO A C 1
ATOM 905 O O . PRO A 1 109 ? 11.266 13.632 -15.242 1.00 84.00 109 PRO A O 1
ATOM 908 N N . ASP A 1 110 ? 12.269 11.816 -14.368 1.00 84.44 110 ASP A N 1
ATOM 909 C CA . ASP A 1 110 ? 12.689 11.215 -15.639 1.00 84.44 110 ASP A CA 1
ATOM 910 C C . ASP A 1 110 ? 11.741 10.104 -16.121 1.00 84.44 110 ASP A C 1
ATOM 912 O O . ASP A 1 110 ? 12.031 9.414 -17.100 1.00 84.44 110 ASP A O 1
ATOM 916 N N . TYR A 1 111 ? 10.617 9.881 -15.430 1.00 81.25 111 TYR A N 1
ATOM 917 C CA . TYR A 1 111 ? 9.667 8.856 -15.845 1.00 81.25 111 TYR A CA 1
ATOM 918 C C . TYR A 1 111 ? 8.826 9.344 -17.025 1.00 81.25 111 TYR A C 1
ATOM 920 O O . TYR A 1 111 ? 8.028 10.275 -16.912 1.00 81.25 111 TYR A O 1
ATOM 928 N N . VAL A 1 112 ? 8.980 8.663 -18.159 1.00 80.06 112 VAL A N 1
ATOM 929 C CA . VAL A 1 112 ? 8.110 8.817 -19.323 1.00 80.06 112 VAL A CA 1
ATOM 930 C C . VAL A 1 112 ? 7.071 7.696 -19.270 1.00 80.06 112 VAL A C 1
ATOM 932 O O . VAL A 1 112 ? 7.460 6.526 -19.307 1.00 80.06 112 VAL A O 1
ATOM 935 N N . PRO A 1 113 ? 5.767 8.008 -19.156 1.00 75.56 113 PRO A N 1
ATOM 936 C CA . PRO A 1 113 ? 4.740 6.979 -19.150 1.00 75.56 113 PRO A CA 1
ATOM 937 C C . PRO A 1 113 ? 4.743 6.217 -20.482 1.00 75.56 113 PRO A C 1
ATOM 939 O O . PRO A 1 113 ? 4.948 6.838 -21.530 1.00 75.56 113 PRO A O 1
ATOM 942 N N . PRO A 1 114 ? 4.495 4.896 -20.465 1.00 71.31 114 PRO A N 1
ATOM 943 C CA . PRO A 1 114 ? 4.400 4.119 -21.689 1.00 71.31 114 PRO A CA 1
ATOM 944 C C . PRO A 1 114 ? 3.291 4.678 -22.581 1.00 71.31 114 PRO A C 1
ATOM 946 O O . PRO A 1 114 ? 2.204 5.044 -22.121 1.00 71.31 114 PRO A O 1
ATOM 949 N N . THR A 1 115 ? 3.587 4.781 -23.873 1.00 69.31 115 THR A N 1
ATOM 950 C CA . THR A 1 115 ? 2.650 5.292 -24.868 1.00 69.31 115 THR A CA 1
ATOM 951 C C . THR A 1 115 ? 1.497 4.305 -25.038 1.00 69.31 115 THR A C 1
ATOM 953 O O . THR A 1 115 ? 1.713 3.103 -25.194 1.00 69.31 115 THR A O 1
ATOM 956 N N . ALA A 1 116 ? 0.254 4.801 -25.018 1.00 53.91 116 ALA A N 1
ATOM 957 C CA . ALA A 1 116 ? -0.933 3.974 -25.231 1.00 53.91 116 ALA A CA 1
ATOM 958 C C . ALA A 1 116 ? -0.860 3.298 -26.615 1.00 53.91 116 ALA A C 1
ATOM 960 O O . ALA A 1 116 ? -1.103 3.938 -27.636 1.00 53.91 116 ALA A O 1
ATOM 961 N N . GLY A 1 117 ? -0.474 2.020 -26.644 1.00 55.28 117 GLY A N 1
ATOM 962 C CA . GLY A 1 117 ? -0.242 1.258 -27.875 1.00 55.28 117 GLY A CA 1
ATOM 963 C C . GLY A 1 117 ? 0.832 0.171 -27.769 1.00 55.28 117 GLY A C 1
ATOM 964 O O . GLY A 1 117 ? 0.837 -0.736 -28.593 1.00 55.28 117 GLY A O 1
ATOM 965 N N . GLU A 1 118 ? 1.702 0.217 -26.756 1.00 56.25 118 GLU A N 1
ATOM 966 C CA . GLU A 1 118 ? 2.794 -0.762 -26.588 1.00 56.25 118 GLU A CA 1
ATOM 967 C C . GLU A 1 118 ? 2.452 -1.914 -25.619 1.00 56.25 118 GLU A C 1
ATOM 969 O O . GLU A 1 118 ? 3.185 -2.893 -25.537 1.00 56.25 118 GLU A O 1
ATOM 974 N N . SER A 1 119 ? 1.309 -1.853 -24.926 1.00 52.25 119 SER A N 1
ATOM 975 C CA . SER A 1 119 ? 0.883 -2.847 -23.920 1.00 52.25 119 SER A CA 1
ATOM 976 C C . SER A 1 119 ? 0.083 -4.030 -24.488 1.00 52.25 119 SER A C 1
ATOM 978 O O . SER A 1 119 ? -0.784 -4.582 -23.813 1.00 52.25 119 SER A O 1
ATOM 980 N N . SER A 1 120 ? 0.291 -4.414 -25.745 1.00 46.19 120 SER A N 1
ATOM 981 C CA . SER A 1 120 ? -0.385 -5.584 -26.324 1.00 46.19 120 SER A CA 1
ATOM 982 C C . SER A 1 120 ? 0.519 -6.323 -27.297 1.00 46.19 120 SER A C 1
ATOM 984 O O . SER A 1 120 ? 0.443 -6.093 -28.501 1.00 46.19 120 SER A O 1
ATOM 986 N N . LEU A 1 121 ? 1.331 -7.234 -26.754 1.00 38.50 121 LEU A N 1
ATOM 987 C CA . LEU A 1 121 ? 1.827 -8.436 -27.426 1.00 38.50 121 LEU A CA 1
ATOM 988 C C . LEU A 1 121 ? 1.879 -9.590 -26.422 1.00 38.50 121 LEU A C 1
ATOM 990 O O . LEU A 1 121 ? 2.361 -9.354 -25.293 1.00 38.50 121 LEU A O 1
#

Sequence (121 aa):
MTSNIEDVEEEHAFYFKEKMYFSYLDEHHFYAWLESIDDVVKAEGTPRGIRVTLRGAYLSRGGAHDLLALFTRYGYPLAMLRKFLAPADDAWFRDPAAYWISELYKDLPDYVPPTAGESSL

Radius of gyration: 15.63 Å; chains: 1; bounding box: 46×26×46 Å